Protein AF-A0A267T217-F1 (afdb_monomer_lite)

Sequence (79 aa):
MHKAFLQNNDIKSSKSRLSHLLLHKLDLYLADVQLSLDSVLDKRLVRTFYDLIVAILLHRHNSMGLLLSELGGYICGFS

Secondary structure (DSSP, 8-state):
--SGGGT-----TTHHHHHHHHHHHHHHHHHHHHHHHHTTS-HHHHHHHHHHHHHHHHHTT-TT---HHHHHHHHH---

pLDDT: mean 74.84, std 16.97, range [43.41, 96.38]

Radius of gyration: 13.51 Å; chains: 1; bounding box: 31×22×34 Å

Structure (mmCIF, N/CA/C/O backbone):
data_AF-A0A267T217-F1
#
_entry.id   AF-A0A267T217-F1
#
loop_
_atom_site.group_PDB
_atom_site.id
_atom_site.type_symbol
_atom_site.label_atom_id
_atom_site.label_alt_id
_atom_site.label_comp_id
_atom_site.label_asym_id
_atom_site.label_entity_id
_atom_site.label_seq_id
_atom_site.pdbx_PDB_ins_code
_atom_site.Cartn_x
_atom_site.Cartn_y
_atom_site.Cartn_z
_atom_site.occupancy
_atom_site.B_iso_or_equiv
_atom_site.auth_seq_id
_atom_site.auth_comp_id
_atom_site.auth_asym_id
_atom_site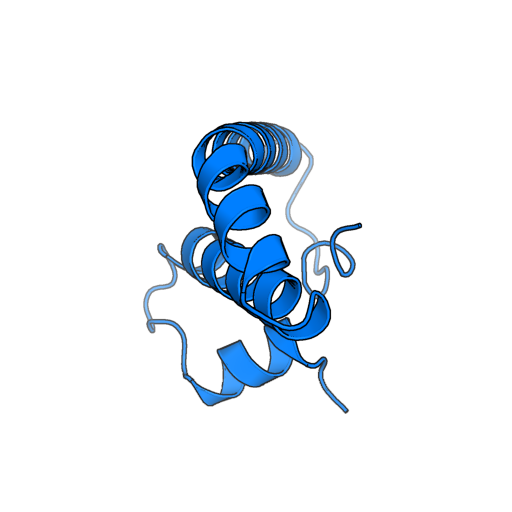.auth_atom_id
_atom_site.pdbx_PDB_model_num
ATOM 1 N N . MET A 1 1 ? 0.812 10.119 2.650 1.00 44.19 1 MET A N 1
ATOM 2 C CA . MET A 1 1 ? 0.387 11.049 1.584 1.00 44.19 1 MET A CA 1
ATOM 3 C C . MET A 1 1 ? 1.297 10.926 0.346 1.00 44.19 1 MET A C 1
ATOM 5 O O . MET A 1 1 ? 1.521 11.913 -0.328 1.00 44.19 1 MET A O 1
ATOM 9 N N . HIS A 1 2 ? 1.772 9.702 0.027 1.00 53.25 2 HIS A N 1
ATOM 10 C CA . HIS A 1 2 ? 2.879 9.367 -0.901 1.00 53.25 2 HIS A CA 1
ATOM 11 C C . HIS A 1 2 ? 4.215 10.020 -0.492 1.00 53.25 2 HIS A C 1
ATOM 13 O O . HIS A 1 2 ? 4.321 11.237 -0.550 1.00 53.25 2 HIS A O 1
ATOM 19 N N . LYS A 1 3 ? 5.251 9.277 -0.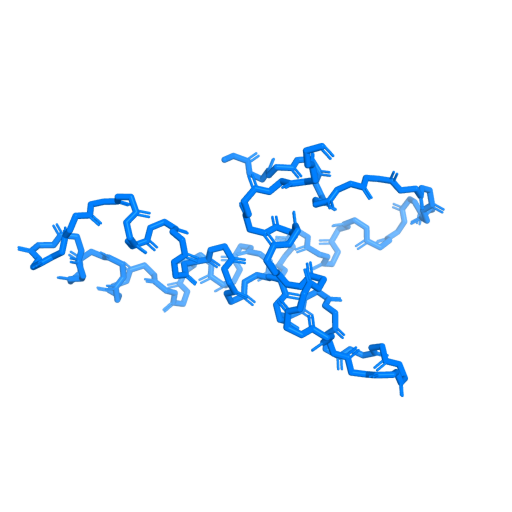059 1.00 43.41 3 LYS A N 1
ATOM 20 C CA . LYS A 1 3 ? 6.591 9.860 0.219 1.00 43.41 3 LYS A CA 1
ATOM 21 C C . LYS A 1 3 ? 7.226 10.301 -1.119 1.00 43.41 3 LYS A C 1
ATOM 23 O O . LYS A 1 3 ? 8.019 9.573 -1.687 1.00 43.41 3 LYS A O 1
ATOM 28 N N . ALA A 1 4 ? 6.743 11.415 -1.680 1.00 47.66 4 ALA A N 1
ATOM 29 C CA . ALA A 1 4 ? 7.089 12.059 -2.954 1.00 47.66 4 ALA A CA 1
ATOM 30 C C . ALA A 1 4 ? 7.445 11.091 -4.104 1.00 47.66 4 ALA A C 1
ATOM 32 O O . ALA A 1 4 ? 8.605 11.016 -4.498 1.00 47.66 4 ALA A O 1
ATOM 33 N N . PHE A 1 5 ? 6.476 10.303 -4.606 1.00 55.62 5 PHE A N 1
ATOM 34 C CA . PHE A 1 5 ? 6.723 9.275 -5.644 1.00 55.62 5 PHE A CA 1
ATOM 35 C C . PHE A 1 5 ? 7.966 8.397 -5.337 1.00 55.62 5 PHE A C 1
ATOM 37 O O . PHE A 1 5 ? 8.710 8.009 -6.220 1.00 55.62 5 PHE A O 1
ATOM 44 N N . LEU A 1 6 ? 8.224 8.134 -4.055 1.00 48.69 6 LEU A N 1
ATOM 45 C CA . LEU A 1 6 ? 9.343 7.365 -3.506 1.00 48.69 6 LEU A CA 1
ATOM 46 C C . LEU A 1 6 ? 10.766 7.812 -3.903 1.00 48.69 6 LEU A C 1
ATOM 48 O O . LEU A 1 6 ? 11.680 7.023 -3.707 1.00 48.69 6 LEU A O 1
ATOM 52 N N . GLN A 1 7 ? 10.948 9.086 -4.294 1.00 51.78 7 GLN A N 1
ATOM 53 C CA . GLN A 1 7 ? 12.182 9.791 -4.722 1.00 51.78 7 GLN A CA 1
ATOM 54 C C . GLN A 1 7 ? 12.182 10.079 -6.227 1.00 51.78 7 GLN A C 1
ATOM 56 O O . GLN A 1 7 ? 12.621 9.285 -7.051 1.00 51.78 7 GLN A O 1
ATOM 61 N N . ASN A 1 8 ? 11.650 11.245 -6.586 1.00 55.50 8 ASN A N 1
ATOM 62 C CA . ASN A 1 8 ? 11.592 11.753 -7.955 1.00 55.50 8 ASN A CA 1
ATOM 63 C C . ASN A 1 8 ? 12.961 11.719 -8.656 1.00 55.50 8 ASN A C 1
ATOM 65 O O . ASN A 1 8 ? 13.925 12.220 -8.093 1.00 55.50 8 ASN A O 1
ATOM 69 N N . ASN A 1 9 ? 12.997 11.263 -9.912 1.00 48.03 9 ASN A N 1
ATOM 70 C CA . ASN A 1 9 ? 13.876 11.811 -10.950 1.00 48.03 9 ASN A CA 1
ATOM 71 C C . ASN A 1 9 ? 13.164 11.667 -12.310 1.00 48.03 9 ASN A C 1
ATOM 73 O O . ASN A 1 9 ? 13.168 10.610 -12.934 1.00 48.03 9 ASN A O 1
ATOM 77 N N . ASP A 1 10 ? 12.458 12.732 -12.693 1.00 49.19 10 ASP A N 1
ATOM 78 C CA . ASP A 1 10 ? 12.025 13.102 -14.047 1.00 49.19 10 ASP A CA 1
ATOM 79 C C . ASP A 1 10 ? 11.716 11.998 -15.074 1.00 49.19 10 ASP A C 1
ATOM 81 O O . ASP A 1 10 ? 12.543 11.658 -15.919 1.00 49.19 10 ASP A O 1
ATOM 85 N N . ILE A 1 11 ? 10.450 11.558 -15.152 1.00 47.56 11 ILE A N 1
ATOM 86 C CA . ILE A 1 11 ? 9.925 10.958 -16.393 1.00 47.56 11 ILE A CA 1
ATOM 87 C C . ILE A 1 11 ? 8.533 11.517 -16.734 1.00 47.56 11 ILE A C 1
ATOM 89 O O . ILE A 1 11 ? 7.495 10.908 -16.478 1.00 47.56 11 ILE A O 1
ATOM 93 N N . LYS A 1 12 ? 8.556 12.693 -17.376 1.00 43.44 12 LYS A N 1
ATOM 94 C CA . LYS A 1 12 ? 7.654 13.152 -18.453 1.00 43.44 12 LYS A CA 1
ATOM 95 C C . LYS A 1 12 ? 6.151 12.860 -18.272 1.00 43.44 12 LYS A C 1
ATOM 97 O O . LYS A 1 12 ? 5.657 11.843 -18.748 1.00 43.44 12 LYS A O 1
ATOM 102 N N . SER A 1 13 ? 5.434 13.832 -17.693 1.00 45.44 13 SER A N 1
ATOM 103 C CA . SER A 1 13 ? 4.085 14.379 -18.020 1.00 45.44 13 SER A CA 1
ATOM 104 C C . SER A 1 13 ? 2.874 13.449 -18.327 1.00 45.44 13 SER A C 1
ATOM 106 O O . SER A 1 13 ? 1.752 13.768 -17.941 1.00 45.44 13 SER A O 1
ATOM 108 N N . SER A 1 14 ? 3.043 12.274 -18.944 1.00 47.44 14 SER A N 1
ATOM 109 C CA . SER A 1 14 ? 1.978 11.302 -19.264 1.00 47.44 14 SER A CA 1
ATOM 110 C C . SER A 1 14 ? 1.894 10.130 -18.265 1.00 47.44 14 SER A C 1
ATOM 112 O O . SER A 1 14 ? 0.799 9.694 -17.904 1.00 47.44 14 SER A O 1
ATOM 114 N N . LYS A 1 15 ? 3.035 9.661 -17.726 1.00 53.34 15 LYS A N 1
ATOM 115 C CA . LYS A 1 15 ? 3.103 8.509 -16.794 1.00 53.34 15 LYS A CA 1
ATOM 116 C C . LYS A 1 15 ? 2.381 8.743 -15.462 1.00 53.34 15 LYS A C 1
ATOM 118 O O . LYS A 1 15 ? 1.780 7.817 -14.926 1.00 53.34 15 LYS A O 1
ATOM 123 N N . SER A 1 16 ? 2.389 9.979 -14.960 1.00 62.72 16 SER A N 1
ATOM 124 C CA . SER A 1 16 ? 1.784 10.348 -13.671 1.00 62.72 16 SER A CA 1
ATOM 125 C C . SER A 1 16 ? 0.302 9.955 -13.587 1.00 62.72 16 SER A C 1
ATOM 127 O O . SER A 1 16 ? -0.120 9.393 -12.580 1.00 62.72 16 SER A O 1
ATOM 129 N N . ARG A 1 17 ? -0.484 10.144 -14.657 1.00 66.38 17 ARG A N 1
ATOM 130 C CA . ARG A 1 17 ? -1.938 9.901 -14.630 1.00 66.38 17 ARG A CA 1
ATOM 131 C C . ARG A 1 17 ? -2.292 8.423 -14.442 1.00 66.38 17 ARG A C 1
ATOM 133 O O . ARG A 1 17 ? -3.170 8.105 -13.646 1.00 66.38 17 ARG A O 1
ATOM 140 N N . LEU A 1 18 ? -1.590 7.523 -15.134 1.00 69.50 18 LEU A N 1
ATOM 141 C CA . LEU A 1 18 ? -1.781 6.076 -14.982 1.00 69.50 18 LEU A CA 1
ATOM 142 C C . LEU A 1 18 ? -1.334 5.595 -13.601 1.00 69.50 18 LEU A C 1
ATOM 144 O O . LEU A 1 18 ? -2.037 4.796 -12.987 1.00 69.50 18 LEU A O 1
ATOM 148 N N . SER A 1 19 ? -0.222 6.123 -13.085 1.00 73.38 19 SER A N 1
ATOM 149 C CA . SER A 1 19 ? 0.234 5.827 -11.725 1.00 73.38 19 SER A CA 1
ATOM 150 C C . SER A 1 19 ? -0.789 6.269 -10.676 1.00 73.38 19 SER A C 1
ATOM 152 O O . SER A 1 19 ? -1.090 5.504 -9.766 1.00 73.38 19 SER A O 1
ATOM 154 N N . HIS A 1 20 ? -1.390 7.454 -10.828 1.00 79.38 20 HIS A N 1
ATOM 155 C CA . HIS A 1 20 ? -2.457 7.925 -9.939 1.00 79.38 20 HIS A CA 1
ATOM 156 C C . HIS A 1 20 ? -3.713 7.050 -10.007 1.00 79.38 20 HIS A C 1
ATOM 158 O O . HIS A 1 20 ? -4.277 6.720 -8.968 1.00 79.38 20 HIS A O 1
ATOM 164 N N . LEU A 1 21 ? -4.136 6.625 -11.203 1.00 84.62 21 LEU A N 1
ATOM 165 C CA . LEU A 1 21 ? -5.280 5.718 -11.347 1.00 84.62 21 LEU A CA 1
ATOM 166 C C . LEU A 1 21 ? -5.013 4.342 -10.732 1.00 84.62 21 LEU A C 1
ATOM 168 O O . LEU A 1 21 ? -5.915 3.748 -10.144 1.00 84.62 21 LEU A O 1
ATOM 172 N N . LEU A 1 22 ? -3.788 3.831 -10.866 1.00 84.94 22 LEU A N 1
ATOM 173 C CA . LEU A 1 22 ? -3.392 2.564 -10.260 1.00 84.94 22 LEU A CA 1
ATOM 174 C C . LEU A 1 22 ? -3.391 2.661 -8.731 1.00 84.94 22 LEU A C 1
ATOM 176 O O . LEU A 1 22 ? -3.935 1.777 -8.079 1.00 84.94 22 LEU A O 1
ATOM 180 N N . LEU A 1 23 ? -2.843 3.746 -8.177 1.00 85.94 23 LEU A N 1
ATOM 181 C CA . LEU A 1 23 ? -2.864 4.021 -6.738 1.00 85.94 23 LEU A CA 1
ATOM 182 C C . LEU A 1 23 ? -4.295 4.116 -6.211 1.00 85.94 23 LEU A C 1
ATOM 184 O O . LEU A 1 23 ? -4.629 3.440 -5.251 1.00 85.94 23 LEU A O 1
ATOM 188 N N . HIS A 1 24 ? -5.170 4.847 -6.901 1.00 89.44 24 HIS A N 1
ATOM 189 C CA . HIS A 1 24 ? -6.577 4.942 -6.516 1.00 89.44 24 HIS A CA 1
ATOM 190 C C . HIS A 1 24 ? -7.288 3.578 -6.538 1.00 89.44 24 HIS A C 1
ATOM 192 O O . HIS A 1 24 ? -8.066 3.254 -5.646 1.00 89.44 24 HIS A O 1
ATOM 198 N N . LYS A 1 2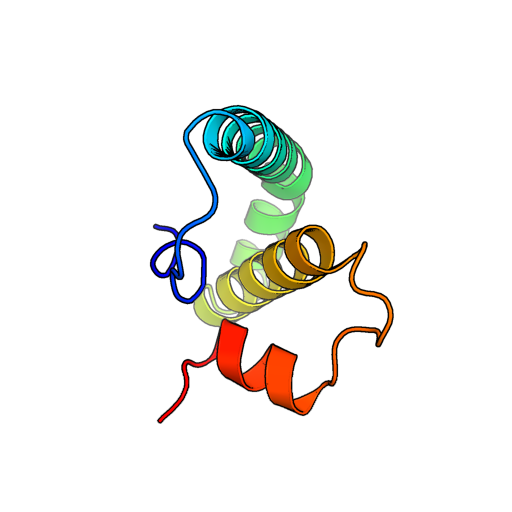5 ? -7.019 2.736 -7.546 1.00 92.00 25 LYS A N 1
ATOM 199 C CA . LYS A 1 25 ? -7.550 1.363 -7.575 1.00 92.00 25 LYS A CA 1
ATOM 200 C C . LYS A 1 25 ? -7.001 0.510 -6.435 1.00 92.00 25 LYS A C 1
ATOM 202 O O . LYS A 1 25 ? -7.736 -0.314 -5.903 1.00 92.00 25 LYS A O 1
ATOM 207 N N . LEU A 1 26 ? -5.733 0.697 -6.081 1.00 91.19 26 LEU A N 1
ATOM 208 C CA . LEU A 1 26 ? -5.102 -0.000 -4.968 1.00 91.19 26 LEU A CA 1
ATOM 209 C C . LEU A 1 26 ? -5.698 0.427 -3.623 1.00 91.19 26 LEU A C 1
ATOM 211 O O . LEU A 1 26 ? -5.954 -0.440 -2.795 1.00 91.19 26 LEU A O 1
ATOM 215 N N . ASP A 1 27 ? -5.962 1.722 -3.435 1.00 91.38 27 ASP A N 1
ATOM 216 C CA . ASP A 1 27 ? -6.635 2.258 -2.246 1.00 91.38 27 ASP A CA 1
ATOM 217 C C . ASP A 1 27 ? -7.991 1.589 -2.047 1.00 91.38 27 ASP A C 1
ATOM 219 O O . ASP A 1 27 ? -8.275 1.061 -0.976 1.00 91.38 27 ASP A O 1
ATOM 223 N N . LEU A 1 28 ? -8.800 1.537 -3.109 1.00 94.69 28 LEU A N 1
ATOM 224 C CA . LEU A 1 28 ? -10.098 0.868 -3.069 1.00 94.69 28 LEU A CA 1
ATOM 225 C C . LEU A 1 28 ? -9.967 -0.636 -2.805 1.00 94.69 28 LEU A C 1
ATOM 227 O O . LEU A 1 28 ? -10.751 -1.195 -2.049 1.00 94.69 28 LEU A O 1
ATOM 231 N N . TYR A 1 29 ? -8.980 -1.291 -3.417 1.00 94.62 29 TYR A N 1
ATOM 232 C CA . TYR A 1 29 ? -8.764 -2.728 -3.263 1.00 94.62 29 TYR A CA 1
ATOM 233 C C . TYR A 1 29 ? -8.307 -3.114 -1.849 1.00 94.62 29 TYR A C 1
ATOM 235 O O . TYR A 1 29 ? -8.699 -4.161 -1.339 1.00 94.62 29 TYR A O 1
ATOM 243 N N . LEU A 1 30 ? -7.472 -2.288 -1.215 1.00 94.50 30 LEU A N 1
ATOM 244 C CA . LEU A 1 30 ? -6.927 -2.562 0.114 1.00 94.50 30 LEU A CA 1
ATOM 245 C C . LEU A 1 30 ? -7.759 -1.973 1.256 1.00 94.50 30 LEU A C 1
ATOM 247 O O . LEU A 1 30 ? -7.463 -2.304 2.400 1.00 94.50 30 LEU A O 1
ATOM 251 N N . ALA A 1 31 ? -8.785 -1.162 0.985 1.00 93.38 31 ALA A N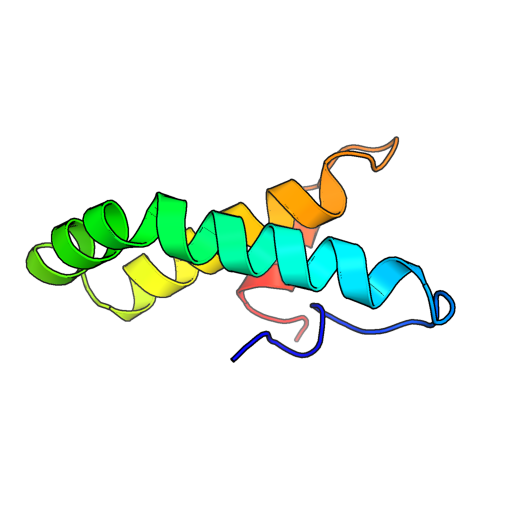 1
ATOM 252 C CA . ALA A 1 31 ? -9.561 -0.457 2.007 1.00 93.38 31 ALA A CA 1
ATOM 253 C C . ALA A 1 31 ? -10.081 -1.382 3.124 1.00 93.38 31 ALA A C 1
ATOM 255 O O . ALA A 1 31 ? -9.788 -1.162 4.299 1.00 93.38 31 ALA A O 1
ATOM 256 N N . ASP A 1 32 ? -10.784 -2.459 2.766 1.00 94.56 32 ASP A N 1
ATOM 257 C CA . ASP A 1 32 ? -11.370 -3.383 3.749 1.00 94.56 32 ASP A CA 1
ATOM 258 C C . ASP A 1 32 ? -10.298 -4.152 4.533 1.00 94.56 32 ASP A C 1
ATOM 260 O O . ASP A 1 32 ? -10.431 -4.399 5.736 1.00 94.56 32 ASP A O 1
ATOM 264 N N . VAL A 1 33 ? -9.194 -4.494 3.864 1.00 93.88 33 VAL A N 1
ATOM 265 C CA . VAL A 1 33 ? -8.051 -5.177 4.481 1.00 93.88 33 VAL A CA 1
ATOM 266 C C . VAL A 1 33 ? -7.340 -4.245 5.457 1.00 93.88 33 VAL A C 1
ATOM 268 O O . VAL A 1 33 ? -7.016 -4.661 6.563 1.00 93.88 33 VAL A O 1
ATOM 271 N N . GLN A 1 34 ? -7.133 -2.980 5.092 1.00 92.44 34 GLN A N 1
ATOM 272 C CA . GLN A 1 34 ? -6.528 -1.977 5.966 1.00 92.44 34 GLN A CA 1
ATOM 273 C C . GLN A 1 34 ? -7.388 -1.712 7.194 1.00 92.44 34 GLN A C 1
ATOM 275 O O . GLN A 1 34 ? -6.855 -1.705 8.296 1.00 92.44 34 GLN A O 1
ATOM 280 N N . LEU A 1 35 ? -8.705 -1.564 7.025 1.00 94.38 35 LEU A N 1
ATOM 281 C CA . LEU A 1 35 ? -9.633 -1.393 8.144 1.00 94.38 35 LEU A CA 1
ATOM 282 C C . LEU A 1 35 ? -9.604 -2.595 9.091 1.00 94.38 35 LEU A C 1
ATOM 284 O O . LEU A 1 35 ? -9.558 -2.429 10.310 1.00 94.38 35 LEU A O 1
ATOM 288 N N . SER A 1 36 ? -9.581 -3.805 8.532 1.00 95.50 36 SER A N 1
ATOM 289 C CA . SER A 1 36 ? -9.485 -5.033 9.320 1.00 95.50 36 SER A CA 1
ATOM 290 C C . SER A 1 36 ? -8.153 -5.105 10.068 1.00 95.50 36 SER A C 1
ATOM 292 O O . SER A 1 36 ? -8.137 -5.385 11.264 1.00 95.50 36 SER A O 1
ATOM 294 N N . LEU A 1 37 ? -7.036 -4.797 9.404 1.00 93.62 37 LEU A N 1
ATOM 295 C CA . LEU A 1 37 ? -5.705 -4.815 10.013 1.00 93.62 37 LEU A CA 1
ATOM 296 C C . LEU A 1 37 ? -5.529 -3.719 11.070 1.00 93.62 37 LEU A C 1
ATOM 298 O O . LEU A 1 37 ? -4.952 -4.001 12.113 1.00 93.62 37 LEU A O 1
ATOM 302 N N . ASP A 1 38 ? -6.067 -2.517 10.861 1.00 94.62 38 ASP A N 1
ATOM 303 C CA . ASP A 1 38 ? -6.024 -1.411 11.832 1.00 94.62 38 ASP A CA 1
ATOM 304 C C . ASP A 1 38 ? -6.735 -1.757 13.150 1.00 94.62 38 ASP A C 1
ATOM 306 O O . ASP A 1 38 ? -6.462 -1.139 14.180 1.00 94.62 38 ASP A O 1
ATOM 310 N N . SER A 1 39 ? -7.645 -2.739 13.135 1.00 94.12 39 SER A N 1
ATOM 311 C CA . SER A 1 39 ? -8.339 -3.211 14.339 1.00 94.12 39 SER A CA 1
ATOM 312 C C . SER A 1 39 ? -7.521 -4.198 15.182 1.00 94.12 39 SER A C 1
ATOM 314 O O . SER A 1 39 ? -7.810 -4.369 16.366 1.00 94.12 39 SER A O 1
ATOM 316 N N . VAL A 1 40 ? -6.499 -4.833 14.596 1.00 96.38 40 VAL A N 1
ATOM 317 C CA . VAL A 1 40 ? -5.700 -5.897 15.238 1.00 96.38 40 VAL A CA 1
ATOM 318 C C . VAL A 1 40 ? -4.199 -5.599 15.300 1.00 96.38 40 VAL A C 1
ATOM 320 O O . VAL A 1 40 ? -3.479 -6.255 16.051 1.00 96.38 40 VAL A O 1
ATOM 323 N N . LEU A 1 41 ? -3.711 -4.619 14.539 1.00 94.44 41 LEU A N 1
ATOM 324 C CA . LEU A 1 41 ? -2.308 -4.213 14.463 1.00 94.44 41 LEU A CA 1
ATOM 325 C C . LEU A 1 41 ? -2.144 -2.717 14.738 1.00 94.44 41 LEU A C 1
ATOM 327 O O . LEU A 1 41 ? -3.069 -1.918 14.614 1.00 94.44 41 LEU A O 1
ATOM 331 N N . ASP A 1 42 ? -0.913 -2.323 15.061 1.00 94.19 42 ASP A N 1
ATOM 332 C CA . ASP A 1 42 ? -0.544 -0.912 15.123 1.00 94.19 42 ASP A CA 1
ATOM 333 C C . ASP A 1 42 ? -0.677 -0.264 13.732 1.00 94.19 42 ASP A C 1
ATOM 335 O O . ASP A 1 42 ? -0.136 -0.766 12.741 1.00 94.19 42 ASP A O 1
ATOM 339 N N . LYS A 1 43 ? -1.335 0.899 13.672 1.00 88.00 43 LYS A N 1
ATOM 340 C CA . LYS A 1 43 ? -1.543 1.700 12.452 1.00 88.00 43 LYS A CA 1
ATOM 341 C C . LYS A 1 43 ? -0.256 1.982 11.673 1.00 88.00 43 LYS A C 1
ATOM 343 O O . LYS A 1 43 ? -0.283 2.144 10.453 1.00 88.00 43 LYS A O 1
ATOM 348 N N . ARG A 1 44 ? 0.892 2.069 12.354 1.00 88.81 44 ARG A N 1
ATOM 349 C CA . ARG A 1 44 ? 2.203 2.231 11.709 1.00 88.81 44 ARG A CA 1
ATOM 350 C C . ARG A 1 44 ? 2.539 1.019 10.850 1.00 88.81 44 ARG A C 1
ATOM 352 O O . ARG A 1 44 ? 2.977 1.200 9.721 1.00 88.81 44 ARG A O 1
ATOM 359 N N . LEU A 1 45 ? 2.279 -0.186 11.354 1.00 89.31 45 LEU A N 1
ATOM 360 C CA . LEU A 1 45 ? 2.551 -1.440 10.657 1.00 89.31 45 LEU A CA 1
ATOM 361 C C . LEU A 1 45 ? 1.618 -1.623 9.455 1.00 89.31 45 LEU A C 1
ATOM 363 O O . LEU A 1 45 ? 2.070 -1.996 8.374 1.00 89.31 45 LEU A O 1
ATOM 367 N N . VAL A 1 46 ? 0.339 -1.276 9.618 1.00 92.19 46 VAL A N 1
ATOM 368 C CA . VAL A 1 46 ? -0.653 -1.294 8.527 1.00 92.19 46 VAL A CA 1
ATOM 369 C C . VAL A 1 46 ? -0.260 -0.324 7.413 1.00 92.19 46 VAL A C 1
ATOM 371 O O . VAL A 1 46 ? -0.352 -0.642 6.225 1.00 92.19 46 VAL A O 1
ATOM 374 N N . ARG A 1 47 ? 0.275 0.843 7.781 1.00 88.19 47 ARG A N 1
ATOM 375 C CA . ARG A 1 47 ? 0.808 1.811 6.822 1.00 88.19 47 ARG A CA 1
ATOM 376 C C . ARG A 1 47 ? 2.060 1.305 6.106 1.00 88.19 47 ARG A C 1
ATOM 378 O O . ARG A 1 47 ? 2.144 1.437 4.891 1.00 88.19 47 ARG A O 1
ATOM 385 N N . THR A 1 48 ? 2.992 0.681 6.827 1.00 90.12 48 THR A N 1
ATOM 386 C CA . THR A 1 48 ? 4.181 0.045 6.238 1.00 90.12 48 THR A CA 1
ATOM 387 C C . THR A 1 48 ? 3.801 -1.056 5.248 1.00 90.12 48 THR A C 1
ATOM 389 O O . THR A 1 48 ? 4.386 -1.135 4.171 1.00 90.12 48 THR A O 1
ATOM 392 N N . PHE A 1 49 ? 2.797 -1.875 5.573 1.00 90.25 49 PHE A N 1
ATOM 393 C CA . PHE A 1 49 ? 2.262 -2.892 4.668 1.00 90.25 49 PHE A CA 1
ATOM 394 C C . PHE A 1 49 ? 1.730 -2.276 3.369 1.00 90.25 49 PHE A C 1
ATOM 396 O O . PHE A 1 49 ? 2.060 -2.741 2.281 1.00 90.25 49 PHE A O 1
ATOM 403 N N . TYR A 1 50 ? 0.949 -1.202 3.462 1.00 90.19 50 TYR A N 1
ATOM 404 C CA . TYR A 1 50 ? 0.455 -0.513 2.273 1.00 90.19 50 TYR A CA 1
ATOM 405 C C . TYR A 1 50 ? 1.597 0.074 1.425 1.00 90.19 50 TYR A C 1
ATOM 407 O O . TYR A 1 50 ? 1.640 -0.141 0.211 1.00 90.19 50 TYR A O 1
ATOM 415 N N . ASP A 1 51 ? 2.557 0.756 2.060 1.00 86.50 51 ASP A N 1
ATOM 416 C CA . ASP A 1 51 ? 3.713 1.351 1.375 1.00 86.50 51 ASP A CA 1
ATOM 417 C C . ASP A 1 51 ? 4.566 0.277 0.661 1.00 86.50 51 ASP A C 1
ATOM 419 O O . ASP A 1 51 ? 5.049 0.501 -0.452 1.00 86.50 51 ASP A O 1
ATOM 423 N N . LEU A 1 52 ? 4.685 -0.920 1.249 1.00 88.12 52 LEU A N 1
ATOM 424 C CA . LEU A 1 52 ? 5.328 -2.091 0.641 1.00 88.12 52 LEU A CA 1
ATOM 425 C C . LEU A 1 52 ? 4.632 -2.521 -0.659 1.00 88.12 52 LEU A C 1
ATOM 427 O O . LEU A 1 52 ? 5.299 -2.705 -1.680 1.00 88.12 52 LEU A O 1
ATOM 431 N N . ILE A 1 53 ? 3.304 -2.665 -0.652 1.00 89.00 53 ILE A N 1
ATOM 432 C CA . ILE A 1 53 ? 2.552 -3.072 -1.850 1.00 89.00 53 ILE A CA 1
ATOM 433 C C . ILE A 1 53 ? 2.695 -2.030 -2.965 1.00 89.00 53 ILE A C 1
ATOM 435 O O . ILE A 1 53 ? 2.921 -2.391 -4.124 1.00 89.00 53 ILE A O 1
ATOM 439 N N . VAL A 1 54 ? 2.632 -0.739 -2.624 1.00 86.06 54 VAL A N 1
ATOM 440 C CA . VAL A 1 54 ? 2.866 0.355 -3.578 1.00 86.06 54 VAL A CA 1
ATOM 441 C C . VAL A 1 54 ? 4.260 0.254 -4.200 1.00 86.06 54 VAL A C 1
ATOM 443 O O . VAL A 1 54 ? 4.389 0.331 -5.424 1.00 86.06 54 VAL A O 1
ATOM 446 N N . ALA A 1 55 ? 5.299 0.048 -3.388 1.00 83.06 55 ALA A N 1
ATOM 447 C CA . ALA A 1 55 ? 6.673 -0.061 -3.871 1.00 83.06 55 ALA A CA 1
ATOM 448 C C . ALA A 1 55 ? 6.856 -1.251 -4.827 1.00 83.06 55 ALA A C 1
ATOM 450 O O . ALA A 1 55 ? 7.460 -1.086 -5.889 1.00 83.06 55 ALA A O 1
ATOM 451 N N . ILE A 1 56 ? 6.283 -2.416 -4.504 1.00 83.38 56 ILE A N 1
ATOM 452 C CA . ILE A 1 56 ? 6.314 -3.600 -5.376 1.00 83.38 56 ILE A CA 1
ATOM 453 C C . ILE A 1 56 ? 5.632 -3.304 -6.712 1.00 83.38 56 ILE A C 1
ATOM 455 O O . ILE A 1 56 ? 6.185 -3.613 -7.764 1.00 83.38 56 ILE A O 1
ATOM 459 N N . LEU A 1 57 ? 4.449 -2.684 -6.699 1.00 81.81 57 LEU A N 1
ATOM 460 C CA . LEU A 1 57 ? 3.705 -2.394 -7.927 1.00 81.81 57 LEU A CA 1
ATOM 461 C C . LEU A 1 57 ? 4.415 -1.377 -8.823 1.00 81.81 57 LEU A C 1
ATOM 463 O O . LEU A 1 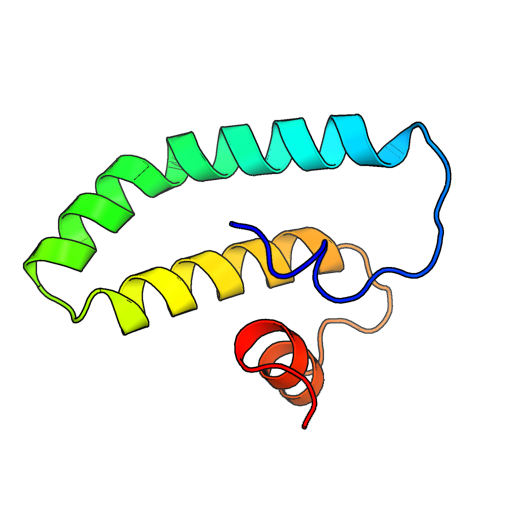57 ? 4.429 -1.555 -10.042 1.00 81.81 57 LEU A O 1
ATOM 467 N N . LEU A 1 58 ? 5.028 -0.345 -8.238 1.00 76.69 58 LEU A N 1
ATOM 468 C CA . LEU A 1 58 ? 5.773 0.669 -8.987 1.00 76.69 58 LEU A CA 1
ATOM 469 C C . LEU A 1 58 ? 7.040 0.103 -9.640 1.00 76.69 58 LEU A C 1
ATOM 471 O O . LEU A 1 58 ? 7.361 0.483 -10.764 1.00 76.69 58 LEU A O 1
ATOM 475 N N . HIS A 1 59 ? 7.723 -0.831 -8.977 1.00 74.31 59 HIS A N 1
ATOM 476 C CA . HIS A 1 59 ? 8.984 -1.404 -9.461 1.00 74.31 59 HIS A CA 1
ATOM 477 C C . HIS A 1 59 ? 8.828 -2.787 -10.116 1.00 74.31 59 HIS A C 1
ATOM 479 O O . HIS A 1 59 ? 9.815 -3.374 -10.556 1.00 74.31 59 HIS A O 1
ATOM 485 N N . ARG A 1 60 ? 7.594 -3.296 -10.254 1.00 75.62 60 ARG A N 1
ATOM 486 C CA . ARG A 1 60 ? 7.265 -4.624 -10.811 1.00 75.62 60 ARG A CA 1
ATOM 487 C C . ARG A 1 60 ? 7.893 -4.905 -12.180 1.00 75.62 60 ARG A C 1
ATOM 489 O O . ARG A 1 60 ? 8.110 -6.063 -12.517 1.00 75.62 60 ARG A O 1
ATOM 496 N N . HIS A 1 61 ? 8.128 -3.870 -12.986 1.00 68.06 61 HIS A N 1
ATOM 497 C CA . HIS A 1 61 ? 8.642 -4.002 -14.353 1.00 68.06 61 HIS A CA 1
ATOM 498 C C . HIS A 1 61 ? 10.147 -3.675 -14.479 1.00 68.06 61 HIS A C 1
ATOM 500 O O . HIS A 1 61 ? 10.667 -3.566 -15.591 1.00 68.06 61 HIS A O 1
ATOM 506 N N . ASN A 1 62 ? 10.873 -3.507 -13.371 1.00 65.00 62 ASN A N 1
ATOM 507 C CA . ASN A 1 62 ? 12.322 -3.320 -13.436 1.00 65.00 62 ASN A CA 1
ATOM 508 C C . ASN A 1 62 ? 13.020 -4.648 -13.756 1.00 65.00 62 ASN A C 1
ATOM 510 O O . ASN A 1 62 ? 12.759 -5.671 -13.127 1.00 65.00 62 ASN A O 1
ATOM 514 N N . SER A 1 63 ? 13.931 -4.624 -14.732 1.00 58.38 63 SER A N 1
ATOM 515 C CA . SER A 1 63 ? 14.634 -5.803 -15.259 1.00 58.38 63 SER A CA 1
ATOM 516 C C . SER A 1 63 ? 15.513 -6.531 -14.237 1.00 58.38 63 SER A C 1
ATOM 518 O O . SER A 1 63 ? 15.861 -7.684 -14.469 1.00 58.38 63 SER A O 1
ATOM 520 N N . MET A 1 64 ? 15.862 -5.887 -13.120 1.00 62.34 64 MET A N 1
ATOM 521 C CA . MET A 1 64 ? 16.750 -6.445 -12.093 1.00 62.34 64 MET A CA 1
ATOM 522 C C . MET A 1 64 ? 16.008 -6.950 -10.839 1.00 62.34 64 MET A C 1
ATOM 524 O O . MET A 1 64 ? 16.644 -7.399 -9.890 1.00 62.34 64 MET A O 1
ATOM 528 N N . GLY A 1 65 ? 14.668 -6.937 -10.833 1.00 61.12 65 GLY A N 1
ATOM 529 C CA . GLY A 1 65 ? 13.891 -7.185 -9.614 1.00 61.12 65 GLY A CA 1
ATOM 530 C C . GLY A 1 65 ? 14.096 -6.075 -8.575 1.00 61.12 65 GLY A C 1
ATOM 531 O O . GLY A 1 65 ? 14.909 -5.176 -8.764 1.00 61.12 65 GLY A O 1
ATOM 532 N N . LEU A 1 66 ? 13.319 -6.095 -7.493 1.00 64.44 66 LEU A N 1
ATOM 533 C CA . LEU A 1 66 ? 13.482 -5.135 -6.400 1.00 64.44 66 LEU A CA 1
ATOM 534 C C . LEU A 1 66 ? 14.361 -5.772 -5.322 1.00 64.44 66 LEU A C 1
ATOM 536 O O . LEU A 1 66 ? 13.947 -6.750 -4.694 1.00 64.44 66 LEU A O 1
ATOM 540 N N . LEU A 1 67 ? 15.570 -5.249 -5.113 1.00 68.56 67 LEU A N 1
ATOM 541 C CA . LEU A 1 67 ? 16.439 -5.742 -4.045 1.00 68.56 67 LEU A CA 1
ATOM 542 C C . LEU A 1 67 ? 15.820 -5.390 -2.687 1.00 68.56 67 LEU A C 1
ATOM 544 O O . LEU A 1 67 ? 15.315 -4.287 -2.485 1.00 68.56 67 LEU A O 1
ATOM 548 N N . LEU A 1 68 ? 15.881 -6.314 -1.724 1.00 64.81 68 LEU A N 1
ATOM 549 C CA . LEU A 1 68 ? 15.277 -6.112 -0.399 1.00 64.81 68 LEU A CA 1
ATOM 550 C C . LEU A 1 68 ? 15.840 -4.867 0.313 1.00 64.81 68 LEU A C 1
ATOM 552 O O . LEU A 1 68 ? 15.115 -4.160 1.010 1.00 64.81 68 LEU A O 1
ATOM 556 N N . SER A 1 69 ? 17.117 -4.561 0.076 1.00 67.50 69 SER A N 1
ATOM 557 C CA . SER A 1 69 ? 17.786 -3.359 0.578 1.00 67.50 69 SER A CA 1
ATOM 558 C C . SER A 1 69 ? 17.246 -2.068 -0.055 1.00 67.50 69 SER A C 1
ATOM 560 O O . SER A 1 69 ? 17.088 -1.067 0.639 1.00 67.50 69 SER A O 1
ATOM 562 N N . GLU A 1 70 ? 16.904 -2.092 -1.346 1.00 69.06 70 GLU A N 1
ATOM 563 C CA . GLU A 1 70 ? 16.268 -0.961 -2.039 1.00 69.06 70 GLU A CA 1
ATOM 564 C C . GLU A 1 70 ? 14.830 -0.769 -1.551 1.00 69.06 70 GLU A C 1
ATOM 566 O O . GLU A 1 70 ? 14.409 0.350 -1.268 1.00 69.06 70 GLU A O 1
ATOM 571 N N . LEU A 1 71 ? 14.095 -1.870 -1.358 1.00 74.88 71 LEU A N 1
ATOM 572 C CA . LEU A 1 71 ? 12.749 -1.858 -0.788 1.00 74.88 71 LEU A CA 1
ATOM 573 C C . LEU A 1 71 ? 12.728 -1.237 0.617 1.00 74.88 71 LEU A C 1
ATOM 575 O O . LEU A 1 71 ? 11.864 -0.409 0.912 1.00 74.88 71 LEU A O 1
ATOM 579 N N . GLY A 1 72 ? 13.698 -1.590 1.464 1.00 74.25 72 GLY A N 1
ATOM 580 C CA . GLY A 1 72 ? 13.887 -0.960 2.772 1.00 74.25 72 GLY A CA 1
ATOM 581 C C . GLY A 1 72 ? 14.117 0.551 2.663 1.00 74.25 72 GLY A C 1
ATOM 582 O O . GLY A 1 72 ? 13.492 1.314 3.400 1.00 74.25 72 GLY A O 1
ATOM 583 N N . GLY A 1 73 ? 14.930 0.989 1.696 1.00 73.88 73 GLY A N 1
ATOM 584 C CA . GLY A 1 73 ? 15.149 2.407 1.387 1.00 73.88 73 GLY A CA 1
ATOM 585 C C . GLY A 1 73 ? 13.881 3.137 0.931 1.00 73.88 73 GLY A C 1
ATOM 586 O O . GLY A 1 73 ? 13.630 4.265 1.355 1.00 73.88 73 GLY A O 1
ATOM 587 N N . TYR A 1 74 ? 13.021 2.488 0.144 1.00 71.12 74 TYR A N 1
ATOM 588 C CA . TYR A 1 74 ? 11.742 3.063 -0.284 1.00 71.12 74 TYR A CA 1
ATOM 589 C C . TYR A 1 74 ? 10.725 3.200 0.861 1.00 71.12 74 TYR A C 1
ATOM 591 O O . TYR A 1 74 ? 10.024 4.208 0.948 1.00 71.12 74 TYR A O 1
ATOM 599 N N . ILE A 1 75 ? 10.654 2.222 1.765 1.00 72.25 75 ILE A N 1
ATOM 600 C CA . ILE A 1 75 ? 9.687 2.211 2.873 1.00 72.25 75 ILE A CA 1
ATOM 601 C C . ILE A 1 75 ? 10.147 3.130 4.020 1.00 72.25 75 ILE A C 1
ATOM 603 O O . ILE A 1 75 ? 9.424 4.036 4.462 1.00 72.25 75 ILE A O 1
ATOM 607 N N . CYS A 1 76 ? 11.373 2.9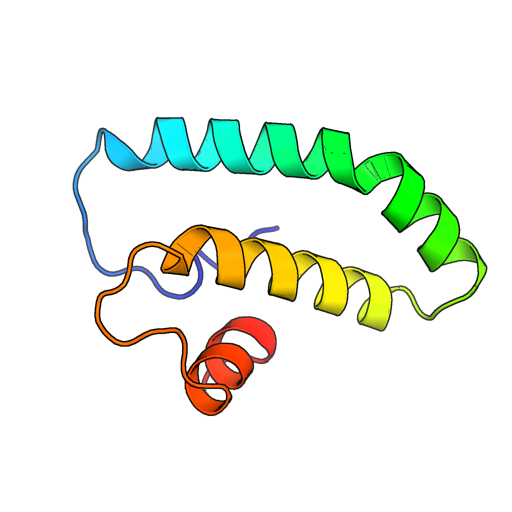33 4.502 1.00 72.38 76 CYS A N 1
ATOM 608 C CA . CYS A 1 76 ? 11.907 3.652 5.660 1.00 72.38 76 CYS A CA 1
ATOM 609 C C . CYS A 1 76 ? 12.451 5.041 5.282 1.00 72.38 76 CYS A C 1
ATOM 611 O O . CYS A 1 76 ? 12.318 5.978 6.072 1.00 72.38 76 CYS A O 1
ATOM 613 N N . GLY A 1 77 ? 12.898 5.228 4.037 1.00 61.09 77 GLY A N 1
ATOM 614 C CA . GLY A 1 77 ? 13.669 6.385 3.567 1.00 61.09 77 GLY A CA 1
ATOM 615 C C . GLY A 1 77 ? 15.165 6.055 3.518 1.00 61.09 77 GLY A C 1
ATOM 616 O O . GLY A 1 77 ? 15.644 5.297 4.360 1.00 61.09 77 GLY A O 1
ATOM 617 N N . PHE A 1 78 ? 15.903 6.607 2.547 1.00 54.75 78 PHE A N 1
ATOM 618 C CA . PHE A 1 78 ? 17.369 6.587 2.604 1.00 54.75 78 PHE A CA 1
ATOM 619 C C . PHE A 1 78 ? 17.823 7.576 3.679 1.00 54.75 78 PHE A C 1
ATOM 621 O O . PHE A 1 78 ? 17.384 8.729 3.678 1.00 54.75 78 PHE A O 1
ATOM 628 N N . SER A 1 79 ? 18.631 7.087 4.619 1.00 46.34 79 SER A N 1
ATOM 629 C CA . SER A 1 79 ? 19.313 7.917 5.611 1.00 46.34 79 SER A CA 1
ATOM 630 C C . SER A 1 79 ? 20.640 8.429 5.078 1.00 46.34 79 SER A C 1
ATOM 632 O O . SER A 1 79 ? 21.206 7.773 4.176 1.00 46.34 79 SER A O 1
#

Foldseek 3Di:
DQPPVLDDDDDDDPVVVVLVVVLVVLCVVCVVVLVVCVVPHPNLVSVLVSQLVSVCVVCVPPPVHQDVVNSCCSRVNDD